Protein AF-S4NR28-F1 (afdb_monomer_lite)

Radius of gyration: 21.09 Å; chains: 1; bounding box: 43×46×59 Å

Secondary structure (DSSP, 8-state):
-HHHHSHHHHIIIIIIIHHHHHHHHHS---HHHIIIIIIIIHHHHHHHHHHHHHHHHHHHS--TT--SS-SSGGGGT-----HHHHHHH-TT-SS---SSSTT-SHHHHHHHHHHHTTSS-S-----HHHHHHHHHHHHHH---HHHHHHHHHTT----TT--

InterPro domains:
  IPR015876 Acyl-CoA desaturase [PTHR11351] (1-134)

Sequence (163 aa):
MFQKRFYWILYGILFILLPINAPLEYWNDSILSAVFVIGFVRYAIVLHASWLLESGMGIWGLKEGEKYPPDTNLVFIFSKTYWPEYHYVYPRDYKSGEYGTYGSGCSTAFIRVFAALGEATNLCTLETKTLQKALAVAAKTKKPVASCIAEAIDGQTLEDDHF

Structure (mmCIF, N/CA/C/O backbone):
data_AF-S4NR28-F1
#
_entry.id   AF-S4NR28-F1
#
loop_
_atom_site.group_PDB
_atom_site.id
_atom_site.type_symbol
_atom_site.label_atom_id
_atom_site.label_alt_id
_atom_site.label_comp_id
_atom_site.label_asym_id
_atom_site.label_entity_id
_atom_site.label_seq_id
_atom_site.pdbx_PDB_ins_code
_atom_site.Cartn_x
_atom_site.Cartn_y
_atom_site.Cartn_z
_atom_site.occupancy
_atom_site.B_iso_or_equiv
_atom_site.auth_seq_id
_atom_site.auth_comp_id
_atom_site.auth_asym_id
_atom_site.auth_atom_id
_atom_site.pdbx_PDB_model_num
ATOM 1 N N . MET A 1 1 ? 10.383 -20.940 2.073 1.00 87.19 1 MET A N 1
ATOM 2 C CA . MET A 1 1 ? 9.606 -20.099 1.130 1.00 87.19 1 MET A CA 1
ATOM 3 C C . MET A 1 1 ? 10.408 -19.870 -0.142 1.00 87.19 1 MET A C 1
ATOM 5 O O . MET A 1 1 ? 11.572 -19.496 -0.042 1.00 87.19 1 MET A O 1
ATOM 9 N N . PHE A 1 2 ? 9.796 -20.098 -1.308 1.00 96.19 2 PHE A N 1
ATOM 10 C CA . PHE A 1 2 ? 10.421 -19.949 -2.631 1.00 96.19 2 PHE A CA 1
ATOM 11 C C . PHE A 1 2 ? 10.971 -18.532 -2.866 1.00 96.19 2 PHE A C 1
ATOM 13 O O . PHE A 1 2 ? 12.160 -18.376 -3.133 1.00 96.19 2 PHE A O 1
ATOM 20 N N . GLN A 1 3 ? 10.140 -17.504 -2.651 1.00 95.44 3 GLN A N 1
ATOM 21 C CA . GLN A 1 3 ? 10.506 -16.097 -2.861 1.00 95.44 3 GLN A CA 1
ATOM 22 C C . GLN A 1 3 ? 11.774 -15.692 -2.090 1.00 95.44 3 GLN A C 1
ATOM 24 O O . GLN A 1 3 ? 12.686 -15.124 -2.681 1.00 95.44 3 GLN A O 1
ATOM 29 N N . LYS A 1 4 ? 11.891 -16.068 -0.807 1.00 95.94 4 LYS A N 1
ATOM 30 C CA . LYS A 1 4 ? 13.065 -15.745 0.022 1.00 95.94 4 LYS A CA 1
ATOM 31 C C . LYS A 1 4 ? 14.352 -16.399 -0.495 1.00 95.94 4 LYS A C 1
ATOM 33 O O . LYS A 1 4 ? 15.415 -15.794 -0.418 1.00 95.94 4 LYS A O 1
ATOM 38 N N . ARG A 1 5 ? 14.269 -17.628 -1.022 1.00 97.31 5 ARG A N 1
ATOM 39 C CA . ARG A 1 5 ? 15.431 -18.374 -1.540 1.00 97.31 5 ARG A CA 1
ATOM 40 C C . ARG A 1 5 ? 15.961 -17.784 -2.847 1.00 97.31 5 ARG A C 1
ATOM 42 O O . ARG A 1 5 ? 17.169 -17.769 -3.051 1.00 97.31 5 ARG A O 1
ATOM 49 N N . PHE A 1 6 ? 15.070 -17.302 -3.710 1.00 96.94 6 PHE A N 1
ATOM 50 C CA . PHE A 1 6 ? 15.409 -16.788 -5.041 1.00 96.94 6 PHE A CA 1
ATOM 51 C C . PHE A 1 6 ? 15.322 -15.261 -5.145 1.00 96.94 6 PHE A C 1
ATOM 53 O O . PHE A 1 6 ? 15.296 -14.729 -6.251 1.00 96.94 6 PHE A O 1
ATOM 60 N N . TYR A 1 7 ? 15.301 -14.555 -4.010 1.00 96.44 7 TYR A N 1
ATOM 61 C CA . TYR A 1 7 ? 15.050 -13.115 -3.942 1.00 96.44 7 TYR A CA 1
ATOM 62 C C . TYR A 1 7 ? 15.914 -12.306 -4.914 1.00 96.44 7 TYR A C 1
ATOM 64 O O . TYR A 1 7 ? 15.374 -11.553 -5.711 1.00 96.44 7 TYR A O 1
ATOM 72 N N . TRP A 1 8 ? 17.236 -12.504 -4.908 1.00 97.00 8 TRP A N 1
ATOM 73 C CA . TRP A 1 8 ? 18.152 -11.742 -5.765 1.00 97.00 8 TRP A CA 1
ATOM 74 C C . TRP A 1 8 ? 17.932 -11.987 -7.259 1.00 97.00 8 TRP A C 1
ATOM 76 O O . TRP A 1 8 ? 18.021 -11.055 -8.055 1.00 97.00 8 TRP A O 1
ATOM 86 N N . ILE A 1 9 ? 17.589 -13.223 -7.632 1.00 96.69 9 ILE A N 1
ATOM 87 C CA . ILE A 1 9 ? 17.286 -13.582 -9.020 1.00 96.69 9 ILE A CA 1
ATOM 88 C C . ILE A 1 9 ? 15.960 -12.940 -9.440 1.00 96.69 9 ILE A C 1
ATOM 90 O O . ILE A 1 9 ? 15.896 -12.262 -10.463 1.00 96.69 9 ILE A O 1
ATOM 94 N N . LEU A 1 10 ? 14.914 -13.094 -8.622 1.00 96.19 10 LEU A N 1
ATOM 95 C CA . LEU A 1 10 ? 13.600 -12.499 -8.874 1.00 96.19 10 LEU A CA 1
ATOM 96 C C . LEU A 1 10 ? 13.665 -10.970 -8.906 1.00 96.19 10 LEU A C 1
ATOM 98 O O . LEU A 1 10 ? 13.013 -10.362 -9.745 1.00 96.19 10 LEU A O 1
ATOM 102 N N . TYR A 1 11 ? 14.470 -10.351 -8.045 1.00 94.19 11 TYR A N 1
ATOM 103 C CA . TYR A 1 11 ? 14.692 -8.909 -8.035 1.00 94.19 11 TYR A CA 1
ATOM 104 C C . TYR A 1 11 ? 15.340 -8.447 -9.346 1.00 94.19 11 TYR A C 1
ATOM 106 O O . TYR A 1 11 ? 14.804 -7.568 -10.014 1.00 94.19 11 TYR A O 1
ATOM 114 N N . GLY A 1 12 ? 16.432 -9.083 -9.782 1.00 93.94 12 GLY A N 1
ATOM 115 C CA . GLY A 1 12 ? 17.066 -8.747 -11.061 1.00 93.94 12 GLY A CA 1
ATOM 116 C C . GLY A 1 12 ? 16.101 -8.860 -12.248 1.00 93.94 12 GLY A C 1
ATOM 117 O O . GLY A 1 12 ? 16.035 -7.959 -13.080 1.00 93.94 12 GLY A O 1
ATOM 118 N N . ILE A 1 13 ? 15.294 -9.921 -12.293 1.00 94.62 13 ILE A N 1
ATOM 119 C CA . ILE A 1 13 ? 14.363 -10.162 -13.402 1.00 94.62 13 ILE A CA 1
ATOM 120 C C . ILE A 1 13 ? 13.148 -9.230 -13.336 1.00 94.62 13 ILE A C 1
ATOM 122 O O . ILE A 1 13 ? 12.891 -8.486 -14.277 1.00 94.62 13 ILE A O 1
ATOM 126 N N . LEU A 1 14 ? 12.391 -9.259 -12.239 1.00 93.31 14 LEU A N 1
ATOM 127 C CA . LEU A 1 14 ? 11.088 -8.594 -12.143 1.00 93.31 14 LEU A CA 1
ATOM 128 C C . LEU A 1 14 ? 11.204 -7.093 -11.880 1.00 93.31 14 LEU A C 1
ATOM 130 O O . LEU A 1 14 ? 10.336 -6.332 -12.302 1.00 93.31 14 LEU A O 1
ATOM 134 N N . PHE A 1 15 ? 12.243 -6.656 -11.166 1.00 91.56 15 PHE A N 1
ATOM 135 C CA . PHE A 1 15 ? 12.376 -5.257 -10.773 1.00 91.56 15 PHE A CA 1
ATOM 136 C C . PHE A 1 15 ? 13.226 -4.435 -11.751 1.00 91.56 15 PHE A C 1
ATOM 138 O O . PHE A 1 15 ? 12.898 -3.266 -11.983 1.00 91.56 15 PHE A O 1
ATOM 145 N N . ILE A 1 16 ? 14.283 -5.033 -12.319 1.00 89.69 16 ILE A N 1
ATOM 146 C CA . ILE A 1 16 ? 15.236 -4.352 -13.211 1.00 89.69 16 ILE A CA 1
ATOM 147 C C . ILE A 1 16 ? 14.955 -4.693 -14.675 1.00 89.69 16 ILE A C 1
ATOM 149 O O . ILE A 1 16 ? 14.601 -3.805 -15.447 1.00 89.69 16 ILE A O 1
ATOM 153 N N . LEU A 1 17 ? 15.098 -5.962 -15.066 1.00 91.94 17 LEU A N 1
ATOM 154 C CA . LEU A 1 17 ? 15.061 -6.350 -16.479 1.00 91.94 17 LEU A CA 1
ATOM 155 C C . LEU A 1 17 ? 13.676 -6.155 -17.099 1.00 91.94 17 LEU A C 1
ATOM 157 O O . LEU A 1 17 ? 13.568 -5.532 -18.149 1.00 91.94 17 LEU A O 1
ATOM 161 N N . LEU A 1 18 ? 12.618 -6.639 -16.443 1.00 92.81 18 LEU A N 1
ATOM 162 C CA . LEU A 1 18 ? 11.259 -6.580 -16.980 1.00 92.81 18 LEU A CA 1
ATOM 163 C C . LEU A 1 18 ? 10.784 -5.130 -17.223 1.00 92.81 18 LEU A C 1
ATOM 165 O O . LEU A 1 18 ? 10.314 -4.856 -18.329 1.00 92.81 18 LEU A O 1
ATOM 169 N N . PRO A 1 19 ? 10.940 -4.176 -16.280 1.00 92.31 19 PRO A N 1
ATOM 170 C CA . PRO A 1 19 ? 10.496 -2.803 -16.507 1.00 92.31 19 PRO A CA 1
ATOM 171 C C . PRO A 1 19 ? 11.368 -2.038 -17.506 1.00 92.31 19 PRO A C 1
ATOM 173 O O . PRO A 1 19 ? 10.831 -1.213 -18.234 1.00 92.31 19 PRO A O 1
ATOM 176 N N . ILE A 1 20 ? 12.681 -2.302 -17.568 1.00 93.31 20 ILE A N 1
ATOM 177 C CA . ILE A 1 20 ? 13.592 -1.647 -18.527 1.00 93.31 20 ILE A CA 1
ATOM 178 C C . ILE A 1 20 ? 13.408 -2.201 -19.944 1.00 93.31 20 ILE A C 1
ATOM 180 O O . ILE A 1 20 ? 13.570 -1.463 -20.908 1.00 93.31 20 ILE A O 1
ATOM 184 N N . ASN A 1 21 ? 13.039 -3.473 -20.103 1.00 93.94 21 ASN A N 1
ATOM 185 C CA . ASN A 1 21 ? 12.864 -4.064 -21.429 1.00 93.94 2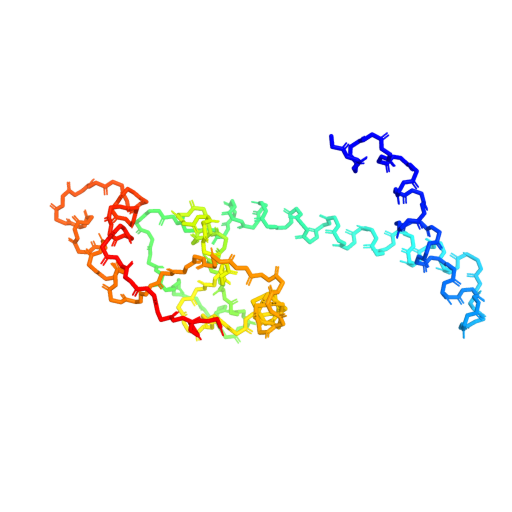1 ASN A CA 1
ATOM 186 C C . ASN A 1 21 ? 11.729 -3.398 -22.220 1.00 93.94 21 ASN A C 1
ATOM 188 O O . ASN A 1 21 ? 11.847 -3.198 -23.422 1.00 93.94 21 ASN A O 1
ATOM 192 N N . ALA A 1 22 ? 10.638 -3.026 -21.547 1.00 91.44 22 ALA A N 1
ATOM 193 C CA . ALA A 1 22 ? 9.481 -2.436 -22.206 1.00 91.44 22 ALA A CA 1
ATOM 194 C C . ALA A 1 22 ? 9.778 -1.110 -22.965 1.00 91.44 22 ALA A C 1
ATOM 196 O O . ALA A 1 22 ? 9.462 -1.063 -24.154 1.00 91.44 22 ALA A O 1
ATOM 197 N N . PRO A 1 23 ? 10.396 -0.059 -22.367 1.00 93.25 23 PRO A N 1
ATOM 198 C CA . PRO A 1 23 ? 10.816 1.180 -23.062 1.00 93.25 23 PRO A CA 1
ATOM 199 C C . PRO A 1 23 ? 11.763 0.942 -24.233 1.00 93.25 23 PRO A C 1
ATOM 201 O O . PRO A 1 23 ? 11.617 1.599 -25.263 1.00 93.25 23 PRO A O 1
ATOM 204 N N . LEU A 1 24 ? 12.680 -0.016 -24.110 1.00 94.38 24 LEU A N 1
ATOM 205 C CA . LEU A 1 24 ? 13.650 -0.301 -25.165 1.00 94.38 24 LEU A CA 1
ATOM 206 C C . LEU A 1 24 ? 13.013 -1.018 -26.357 1.00 94.38 24 LEU A C 1
ATOM 208 O O . LEU A 1 24 ? 13.250 -0.625 -27.493 1.00 94.38 24 LEU A O 1
ATOM 212 N N . GLU A 1 25 ? 12.184 -2.029 -26.097 1.00 94.00 25 GLU A N 1
ATOM 213 C CA . GLU A 1 25 ? 11.610 -2.869 -27.150 1.00 94.00 25 GLU A CA 1
ATOM 214 C C . GLU A 1 25 ? 10.402 -2.213 -27.832 1.00 94.00 25 GLU A C 1
ATOM 216 O O . GLU A 1 25 ? 10.294 -2.216 -29.055 1.00 94.00 25 GLU A O 1
ATOM 221 N N . TYR A 1 26 ? 9.477 -1.638 -27.055 1.00 93.44 26 TYR A N 1
ATOM 222 C CA . TYR A 1 26 ? 8.170 -1.218 -27.579 1.00 93.44 26 TYR A CA 1
ATOM 223 C C . TYR A 1 26 ? 8.061 0.279 -27.862 1.00 93.44 26 TYR A C 1
ATOM 225 O O . TYR A 1 26 ? 7.227 0.686 -28.669 1.00 93.44 26 TYR A O 1
ATOM 233 N N . TRP A 1 27 ? 8.876 1.106 -27.203 1.00 92.31 27 TRP A N 1
ATOM 234 C CA . TRP A 1 27 ? 8.794 2.567 -27.309 1.00 92.31 27 TRP A CA 1
ATOM 235 C C . TRP A 1 27 ? 10.024 3.205 -27.963 1.00 92.31 27 TRP A C 1
ATOM 237 O O . TRP A 1 27 ? 10.067 4.427 -28.094 1.00 92.31 27 TRP A O 1
ATOM 247 N N . ASN A 1 28 ? 10.979 2.386 -28.424 1.00 92.81 28 ASN A N 1
ATOM 248 C CA . ASN A 1 28 ? 12.216 2.817 -29.080 1.00 92.81 28 ASN A CA 1
ATOM 249 C C . ASN A 1 28 ? 12.966 3.897 -28.273 1.00 92.81 28 ASN A C 1
ATOM 251 O O . ASN A 1 28 ? 13.533 4.838 -28.835 1.00 92.81 28 ASN A O 1
ATOM 255 N N . ASP A 1 29 ? 12.904 3.792 -26.943 1.00 93.75 29 ASP A N 1
ATOM 256 C CA . ASP A 1 29 ? 13.543 4.738 -26.038 1.00 93.75 29 ASP A CA 1
ATOM 257 C C . ASP A 1 29 ? 15.045 4.434 -25.911 1.00 93.75 29 ASP A C 1
ATOM 259 O O . ASP A 1 29 ? 15.520 3.323 -26.161 1.00 93.75 29 ASP A O 1
ATOM 263 N N . SER A 1 30 ? 15.826 5.429 -25.503 1.00 94.62 30 SER A N 1
ATOM 264 C CA . SER A 1 30 ? 17.258 5.245 -25.274 1.00 94.62 30 SER A CA 1
ATOM 265 C C . SER A 1 30 ? 17.523 4.432 -24.002 1.00 94.62 30 SER A C 1
ATOM 267 O O . SER A 1 30 ? 16.832 4.576 -22.992 1.00 94.62 30 SER A O 1
ATOM 269 N N . ILE A 1 31 ? 18.607 3.646 -24.007 1.00 93.06 31 ILE A N 1
ATOM 270 C CA . ILE A 1 31 ? 19.072 2.890 -22.827 1.00 93.06 31 ILE A CA 1
ATOM 271 C C . ILE A 1 31 ? 19.241 3.809 -21.614 1.00 93.06 31 ILE A C 1
ATOM 273 O O . ILE A 1 31 ? 18.850 3.457 -20.503 1.00 93.06 31 ILE A O 1
ATOM 277 N N . LEU A 1 32 ? 19.785 5.008 -21.833 1.00 94.38 32 LEU A N 1
ATOM 278 C CA . LEU A 1 32 ? 20.000 5.980 -20.770 1.00 94.38 32 LEU A CA 1
ATOM 279 C C . LEU A 1 32 ? 18.670 6.446 -20.157 1.00 94.38 32 LEU A C 1
ATOM 281 O O . LEU A 1 32 ? 18.530 6.413 -18.937 1.00 94.38 32 LEU A O 1
ATOM 285 N N . SER A 1 33 ? 17.690 6.821 -20.986 1.00 94.25 33 SER A N 1
ATOM 286 C CA . SER A 1 33 ? 16.353 7.229 -20.529 1.00 94.25 33 SER A CA 1
ATOM 287 C C . SER A 1 33 ? 15.664 6.111 -19.747 1.00 94.25 33 SER A C 1
ATOM 289 O O . SER A 1 33 ? 15.245 6.322 -18.607 1.00 94.25 33 SER A O 1
ATOM 291 N N . ALA A 1 34 ? 15.643 4.892 -20.296 1.00 93.88 34 ALA A N 1
ATOM 292 C CA . ALA A 1 34 ? 15.013 3.742 -19.656 1.00 93.88 34 ALA A CA 1
ATOM 293 C C . ALA A 1 34 ? 15.614 3.448 -18.270 1.00 93.88 34 ALA A C 1
ATOM 295 O O . ALA A 1 34 ? 14.884 3.250 -17.297 1.00 93.88 34 ALA A O 1
ATOM 296 N N . VAL A 1 35 ? 16.944 3.474 -18.147 1.00 92.56 35 VAL A N 1
ATOM 297 C CA . VAL A 1 35 ? 17.629 3.239 -16.868 1.00 92.56 35 VAL A CA 1
ATOM 298 C C . VAL A 1 35 ? 17.374 4.378 -15.876 1.00 92.56 35 VAL A C 1
ATOM 300 O O . VAL A 1 35 ? 17.078 4.116 -14.709 1.00 92.56 35 VAL A O 1
ATOM 303 N N . PHE A 1 36 ? 17.450 5.639 -16.307 1.00 94.12 36 PHE A N 1
ATOM 304 C CA . PHE A 1 36 ? 17.233 6.777 -15.409 1.00 94.12 36 PHE A CA 1
ATOM 305 C C . PHE A 1 36 ? 15.783 6.892 -14.942 1.00 94.12 36 PHE A C 1
ATOM 307 O O . PHE A 1 36 ? 15.536 7.013 -13.742 1.00 94.12 36 PHE A O 1
ATOM 314 N N . VAL A 1 37 ? 14.817 6.814 -15.853 1.00 93.38 37 VAL A N 1
ATOM 315 C CA . VAL A 1 37 ? 13.403 7.024 -15.527 1.00 93.38 37 VAL A CA 1
ATOM 316 C C . VAL A 1 37 ? 12.793 5.770 -14.896 1.00 93.38 37 VAL A C 1
ATOM 318 O O . VAL A 1 37 ? 12.295 5.816 -13.769 1.00 93.38 37 VAL A O 1
ATOM 321 N N . ILE A 1 38 ? 12.855 4.624 -15.578 1.00 92.81 38 ILE A N 1
ATOM 322 C CA . ILE A 1 38 ? 12.195 3.390 -15.118 1.00 92.81 38 ILE A CA 1
ATOM 323 C C . ILE A 1 38 ? 13.021 2.641 -14.064 1.00 92.81 38 ILE A C 1
ATOM 325 O O . ILE A 1 38 ? 12.453 1.945 -13.214 1.00 92.81 38 ILE A O 1
ATOM 329 N N . GLY A 1 39 ? 14.345 2.789 -14.084 1.00 89.88 39 GLY A N 1
ATOM 330 C CA . GLY A 1 39 ? 15.217 2.283 -13.027 1.00 89.88 39 GLY A CA 1
ATOM 331 C C . GLY A 1 39 ? 15.185 3.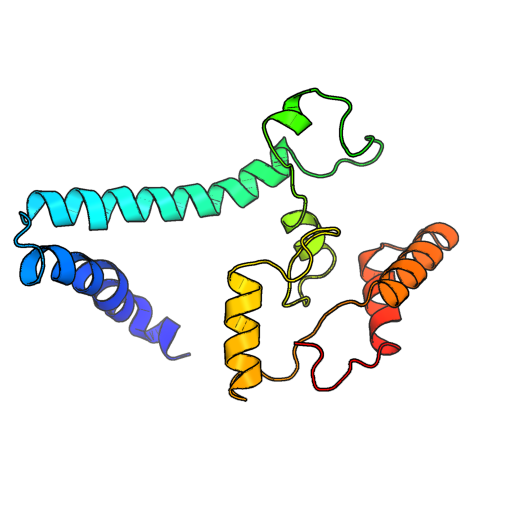188 -11.798 1.00 89.88 39 GLY A C 1
ATOM 332 O O . GLY A 1 39 ? 14.582 2.836 -10.786 1.00 89.88 39 GLY A O 1
ATOM 333 N N . PHE A 1 40 ? 15.821 4.359 -11.876 1.00 93.00 40 PHE A N 1
ATOM 334 C CA . PHE A 1 40 ? 16.055 5.203 -10.699 1.00 93.00 40 PHE A CA 1
ATOM 335 C C . PHE A 1 40 ? 14.835 6.010 -10.251 1.00 93.00 40 PHE A C 1
ATOM 337 O O . PHE A 1 40 ? 14.468 5.930 -9.080 1.00 93.00 40 PHE A O 1
ATOM 344 N N . VAL A 1 41 ? 14.193 6.776 -11.140 1.00 95.12 41 VAL A N 1
ATOM 345 C CA . VAL A 1 41 ? 13.084 7.666 -10.744 1.00 95.12 41 VAL A CA 1
ATOM 346 C C . VAL A 1 41 ? 11.890 6.860 -10.241 1.00 95.12 41 VAL A C 1
ATOM 348 O O . VAL A 1 41 ? 11.383 7.138 -9.155 1.00 95.12 41 VAL A O 1
ATOM 351 N N . ARG A 1 42 ? 11.479 5.809 -10.962 1.00 94.38 42 ARG A N 1
ATOM 352 C CA . ARG A 1 42 ? 10.429 4.885 -10.500 1.00 94.38 42 ARG A CA 1
ATOM 353 C C . ARG A 1 42 ? 10.764 4.297 -9.130 1.00 94.38 42 ARG A C 1
ATOM 355 O O . ARG A 1 42 ? 9.897 4.276 -8.258 1.00 94.38 42 ARG A O 1
ATOM 362 N N . TYR A 1 43 ? 11.995 3.818 -8.934 1.00 93.50 43 TYR A N 1
ATOM 363 C CA . TYR A 1 43 ? 12.406 3.248 -7.651 1.00 93.50 43 TYR A CA 1
ATOM 364 C C . TYR A 1 43 ? 12.336 4.279 -6.524 1.00 93.50 43 TYR A C 1
ATOM 366 O O . TYR A 1 43 ? 11.762 3.994 -5.474 1.00 93.50 43 TYR A O 1
ATOM 374 N N . ALA A 1 44 ? 12.849 5.487 -6.764 1.00 96.31 44 ALA A N 1
ATOM 375 C CA . ALA A 1 44 ? 12.809 6.580 -5.804 1.00 96.31 44 ALA A CA 1
ATOM 376 C C . ALA A 1 44 ? 11.366 6.944 -5.430 1.00 96.31 44 ALA A C 1
ATOM 378 O O . ALA A 1 44 ? 11.059 7.034 -4.246 1.00 96.31 44 ALA A O 1
ATOM 379 N N . ILE A 1 45 ? 10.462 7.080 -6.408 1.00 95.75 45 ILE A N 1
ATOM 380 C CA . ILE A 1 45 ? 9.047 7.391 -6.151 1.00 95.75 45 ILE A CA 1
ATOM 381 C C . ILE A 1 45 ? 8.405 6.318 -5.268 1.00 95.75 45 ILE A C 1
ATOM 383 O O . ILE A 1 45 ? 7.787 6.658 -4.264 1.00 95.75 45 ILE A O 1
ATOM 387 N N . VAL A 1 46 ? 8.566 5.033 -5.600 1.00 93.94 46 VAL A N 1
ATOM 388 C CA . VAL A 1 46 ? 7.969 3.933 -4.818 1.00 93.94 46 VAL A CA 1
ATOM 389 C C . VAL A 1 46 ? 8.533 3.894 -3.397 1.00 93.94 46 VAL A C 1
ATOM 391 O O . VAL A 1 46 ? 7.781 3.731 -2.433 1.00 93.94 46 VAL A O 1
ATOM 394 N N . LEU A 1 47 ? 9.847 4.075 -3.255 1.00 95.06 47 LEU A N 1
ATOM 395 C CA . LEU A 1 47 ? 10.520 4.060 -1.961 1.00 95.06 47 LEU A CA 1
ATOM 396 C C . LEU A 1 47 ? 10.069 5.232 -1.082 1.00 95.06 47 LEU A C 1
ATOM 398 O O . LEU A 1 47 ? 9.648 5.025 0.055 1.00 95.06 47 LEU A O 1
ATOM 402 N N . HIS A 1 48 ? 10.086 6.450 -1.626 1.00 95.44 48 HIS A N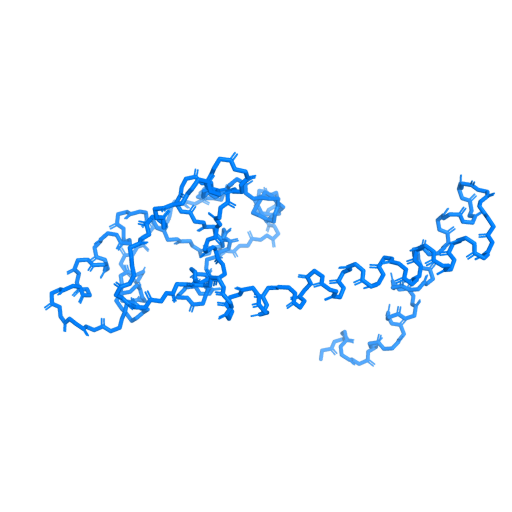 1
ATOM 403 C CA . HIS A 1 48 ? 9.658 7.646 -0.905 1.00 95.44 48 HIS A CA 1
ATOM 404 C C . HIS A 1 48 ? 8.161 7.636 -0.599 1.00 95.44 48 HIS A C 1
ATOM 406 O O . HIS A 1 48 ? 7.786 8.038 0.497 1.00 95.44 48 HIS A O 1
ATOM 412 N N . ALA A 1 49 ? 7.310 7.130 -1.496 1.00 91.81 49 ALA A N 1
ATOM 413 C CA . ALA A 1 49 ? 5.886 6.955 -1.213 1.00 91.81 49 ALA A CA 1
ATOM 414 C C . ALA A 1 49 ? 5.652 5.968 -0.057 1.00 91.81 49 ALA A C 1
ATOM 416 O O . ALA A 1 49 ? 4.803 6.213 0.795 1.00 91.81 49 ALA A O 1
ATOM 417 N N . SER A 1 50 ? 6.442 4.891 0.018 1.00 91.25 50 SER A N 1
ATOM 418 C CA . SER A 1 50 ? 6.353 3.916 1.114 1.00 91.25 50 SER A CA 1
ATOM 419 C C . SER A 1 50 ? 6.809 4.517 2.449 1.00 91.25 50 SER A C 1
ATOM 421 O O . SER A 1 50 ? 6.141 4.350 3.465 1.00 91.25 50 SER A O 1
ATOM 423 N N . TRP A 1 51 ? 7.918 5.262 2.461 1.00 93.38 51 TRP A N 1
ATOM 424 C CA . TRP A 1 51 ? 8.418 5.942 3.666 1.00 93.38 51 TRP A CA 1
ATOM 425 C C . TRP A 1 51 ? 7.566 7.141 4.095 1.00 93.38 51 TRP A C 1
ATOM 427 O O . TRP A 1 51 ? 7.565 7.520 5.271 1.00 93.38 51 TRP A O 1
ATOM 437 N N . LEU A 1 52 ? 6.823 7.735 3.161 1.00 90.31 52 LEU A N 1
ATOM 438 C CA . LEU A 1 52 ? 5.882 8.807 3.461 1.00 90.31 52 LEU A CA 1
ATOM 439 C C . LEU A 1 52 ? 4.765 8.330 4.394 1.00 90.31 52 LEU A C 1
ATOM 441 O O . LEU A 1 52 ? 4.286 9.129 5.186 1.00 90.31 52 LEU A O 1
ATOM 445 N N . LEU A 1 53 ? 4.385 7.048 4.358 1.00 88.19 53 LEU A N 1
ATOM 446 C CA . LEU A 1 53 ? 3.390 6.507 5.289 1.00 88.19 53 LEU A CA 1
ATOM 447 C C . LEU A 1 53 ? 3.876 6.609 6.740 1.00 88.19 53 LEU A C 1
ATOM 449 O O . LEU A 1 53 ? 3.180 7.168 7.582 1.00 88.19 53 LEU A O 1
ATOM 453 N N . GLU A 1 54 ? 5.099 6.150 7.011 1.00 87.81 54 GLU A N 1
ATOM 454 C CA . GLU A 1 54 ? 5.683 6.167 8.358 1.00 87.81 54 GLU A CA 1
ATOM 455 C C . GLU A 1 54 ? 5.897 7.598 8.870 1.00 87.81 54 GLU A C 1
ATOM 457 O O . GLU A 1 54 ? 5.429 7.977 9.945 1.00 87.81 54 GLU A O 1
ATOM 462 N N . SER A 1 55 ? 6.563 8.431 8.067 1.00 89.38 55 SER A N 1
ATOM 463 C CA . SER A 1 55 ? 6.799 9.835 8.434 1.00 89.38 55 SER A CA 1
ATOM 464 C C . SER A 1 55 ? 5.496 10.637 8.525 1.00 89.38 55 SER A C 1
ATOM 466 O O . SER A 1 55 ? 5.361 11.509 9.386 1.00 89.38 55 SER A O 1
ATOM 468 N N . GLY A 1 56 ? 4.519 10.313 7.680 1.00 86.75 56 GLY A N 1
ATOM 469 C CA . GLY A 1 56 ? 3.212 10.947 7.643 1.00 86.75 56 GLY A CA 1
ATOM 470 C C . GLY A 1 56 ? 2.388 10.679 8.897 1.00 86.75 56 GLY A C 1
ATOM 471 O O . GLY A 1 56 ? 1.878 11.636 9.477 1.00 86.75 56 GLY A O 1
ATOM 472 N N . MET A 1 57 ? 2.319 9.430 9.367 1.00 85.38 57 MET A N 1
ATOM 473 C CA . MET A 1 57 ? 1.649 9.100 10.634 1.00 85.38 57 MET A CA 1
ATOM 474 C C . MET A 1 57 ? 2.299 9.808 11.825 1.00 85.38 57 MET A C 1
ATOM 476 O O . MET A 1 57 ? 1.605 10.341 12.687 1.00 85.38 57 MET A O 1
ATOM 480 N N . GLY A 1 58 ? 3.633 9.885 11.858 1.00 84.81 58 GLY A N 1
ATOM 481 C CA . GLY A 1 58 ? 4.342 10.569 12.943 1.00 84.81 58 GLY A CA 1
ATOM 482 C C . GLY A 1 58 ? 4.038 12.072 13.028 1.00 84.81 58 GLY A C 1
ATOM 483 O O . GLY A 1 58 ? 3.936 12.626 14.124 1.00 84.81 58 GLY A O 1
ATOM 484 N N . ILE A 1 59 ? 3.879 12.746 11.884 1.00 84.25 59 ILE A N 1
ATOM 485 C CA . ILE A 1 59 ? 3.670 14.203 11.826 1.00 84.25 59 ILE A CA 1
ATOM 486 C C . ILE A 1 59 ? 2.180 14.568 11.871 1.00 84.25 59 ILE A C 1
ATOM 488 O O . ILE A 1 59 ? 1.787 15.478 12.610 1.00 84.25 59 ILE A O 1
ATOM 492 N N . TRP A 1 60 ? 1.357 13.885 11.073 1.00 80.94 60 TRP A N 1
ATOM 493 C CA . TRP A 1 60 ? -0.046 14.231 10.816 1.00 80.94 60 TRP A CA 1
ATOM 494 C C . TRP A 1 60 ? -1.062 13.241 11.381 1.00 80.94 60 TRP A C 1
ATOM 496 O O . TRP A 1 60 ? -2.260 13.469 11.191 1.00 80.94 60 TRP A O 1
ATOM 506 N N . GLY A 1 61 ? -0.614 12.187 12.060 1.00 82.19 61 GLY A N 1
ATOM 507 C CA . GLY A 1 61 ? -1.505 11.165 12.582 1.00 82.19 61 GLY A CA 1
ATOM 508 C C . GLY A 1 61 ? -2.396 11.621 13.733 1.00 82.19 61 GLY A C 1
ATOM 509 O O . GLY A 1 61 ? -2.350 12.768 14.200 1.00 82.19 61 GLY A O 1
ATOM 510 N N . LEU A 1 62 ? -3.248 10.697 14.173 1.00 84.00 62 LEU A N 1
ATOM 511 C CA . LEU A 1 62 ? -4.187 10.922 15.269 1.00 84.00 62 LEU A CA 1
ATOM 512 C C . LEU A 1 62 ? -3.443 11.060 16.606 1.00 84.00 62 LEU A C 1
ATOM 514 O O . LEU A 1 62 ? -2.639 10.210 16.983 1.00 84.00 62 LEU A O 1
ATOM 518 N N . LYS A 1 63 ? -3.742 12.134 17.336 1.00 82.88 63 LYS A N 1
ATOM 519 C CA . LYS A 1 63 ? -3.205 12.461 18.657 1.00 82.88 63 LYS A CA 1
ATOM 520 C C . LYS A 1 63 ? -4.345 12.511 19.661 1.00 82.88 63 LYS A C 1
ATOM 522 O O . LYS A 1 63 ? -5.415 13.057 19.390 1.00 82.88 63 LYS A O 1
ATOM 527 N N . GLU A 1 64 ? -4.116 11.934 20.832 1.00 80.19 64 GLU A N 1
ATOM 528 C CA . GLU A 1 64 ? -5.107 11.932 21.903 1.00 80.19 64 GLU A CA 1
ATOM 529 C C . GLU A 1 64 ? -5.419 13.363 22.366 1.00 80.19 64 GLU A C 1
ATOM 531 O O . GLU A 1 64 ? -4.521 14.179 22.558 1.00 80.19 64 GLU A O 1
ATOM 536 N N . GLY A 1 65 ? -6.706 13.666 22.555 1.00 78.19 65 GLY A N 1
ATOM 537 C CA . GLY A 1 65 ? -7.167 14.976 23.025 1.00 78.19 65 GLY A CA 1
ATOM 538 C C . GLY A 1 65 ? -7.305 16.049 21.941 1.00 78.19 65 GLY A C 1
ATOM 539 O O . GLY A 1 65 ? -7.800 17.134 22.241 1.00 78.19 65 GLY A O 1
ATOM 540 N N . GLU A 1 66 ? -6.938 15.756 20.693 1.00 82.69 66 GLU A N 1
ATOM 541 C CA . GLU A 1 66 ? -7.158 16.671 19.572 1.00 82.69 66 GLU A CA 1
ATOM 542 C C . GLU A 1 66 ? -8.518 16.451 18.899 1.00 82.69 66 GLU A C 1
ATOM 544 O O . GLU A 1 66 ? -9.076 15.351 18.870 1.00 82.69 66 GLU A O 1
ATOM 549 N N . LYS A 1 67 ? -9.075 17.539 18.361 1.00 77.31 67 LYS A N 1
ATOM 550 C CA . LYS A 1 67 ? -10.337 17.521 17.622 1.00 77.31 67 LYS A CA 1
ATOM 551 C C . LYS A 1 67 ? -10.063 17.181 16.159 1.00 77.31 67 LYS A C 1
ATOM 553 O O . LYS A 1 67 ? -9.259 17.844 15.506 1.00 77.31 67 LYS A O 1
ATOM 558 N N . TYR A 1 68 ? -10.804 16.206 15.638 1.00 76.56 68 TYR A N 1
ATOM 559 C CA . TYR A 1 68 ? -10.745 15.793 14.239 1.00 76.56 68 TYR A CA 1
ATOM 560 C C . TYR A 1 68 ? -12.123 15.926 13.568 1.00 76.56 68 TYR A C 1
ATOM 562 O O . TYR A 1 68 ? -13.125 15.548 14.181 1.00 76.56 68 TYR A O 1
ATOM 570 N N . PRO A 1 69 ? -12.200 16.442 12.326 1.00 73.00 69 PRO A N 1
ATOM 571 C CA . PRO A 1 69 ? -11.100 17.034 11.560 1.00 73.00 69 PRO A CA 1
ATOM 572 C C . PRO A 1 69 ? -10.583 18.330 12.220 1.00 73.00 69 PRO A C 1
ATOM 574 O O . PRO A 1 69 ? -11.347 19.011 12.906 1.00 73.00 69 PRO A O 1
ATOM 577 N N . PRO A 1 70 ? -9.291 18.667 12.050 1.00 70.81 70 PRO A N 1
ATOM 578 C CA . PRO A 1 70 ? -8.730 19.886 12.620 1.00 70.81 70 PRO A CA 1
ATOM 579 C C . PRO A 1 70 ? -9.400 21.119 11.998 1.00 70.81 70 PRO A C 1
ATOM 581 O O . PRO A 1 70 ? -9.670 21.136 10.795 1.00 70.81 70 PRO A O 1
ATOM 584 N N . ASP A 1 71 ? -9.631 22.160 12.803 1.00 74.38 71 ASP A N 1
ATOM 585 C CA . ASP A 1 71 ? -10.244 23.423 12.365 1.00 74.38 71 ASP A CA 1
ATOM 586 C C . ASP A 1 71 ? -9.239 24.227 11.506 1.00 74.38 71 ASP A C 1
ATOM 588 O O . ASP A 1 71 ? -8.613 25.189 11.950 1.00 74.38 71 ASP A O 1
ATOM 592 N N . THR A 1 72 ? -9.020 23.787 10.265 1.00 78.56 72 THR A N 1
ATOM 593 C CA . THR A 1 72 ? -8.090 24.395 9.306 1.00 78.56 72 THR A CA 1
ATOM 594 C C . THR A 1 72 ? -8.675 24.416 7.899 1.00 78.56 72 THR A C 1
ATOM 596 O O . THR A 1 72 ? -9.253 23.439 7.424 1.00 78.56 72 THR A O 1
ATOM 599 N N . ASN A 1 73 ? -8.436 25.514 7.178 1.00 78.19 73 ASN A N 1
ATOM 600 C CA . ASN A 1 73 ? -8.824 25.657 5.772 1.00 78.19 73 ASN A CA 1
ATOM 601 C C . ASN A 1 73 ? -8.090 24.675 4.837 1.00 78.19 73 ASN A C 1
ATOM 603 O O . ASN A 1 73 ? -8.458 24.554 3.671 1.00 78.19 73 ASN A O 1
ATOM 607 N N . LEU A 1 74 ? -7.082 23.942 5.330 1.00 73.44 74 LEU A N 1
ATOM 608 C CA . LEU A 1 74 ? -6.412 22.883 4.570 1.00 73.44 74 LEU A CA 1
ATOM 609 C C . LEU A 1 74 ? -7.369 21.771 4.128 1.00 73.44 74 LEU A C 1
ATOM 611 O O . LEU A 1 74 ? -7.075 21.113 3.136 1.00 73.44 74 LEU A O 1
ATOM 615 N N . VAL A 1 75 ? -8.512 21.599 4.800 1.00 69.81 75 VAL A N 1
ATOM 616 C CA . VAL A 1 75 ? -9.555 20.630 4.418 1.00 69.81 75 VAL A CA 1
ATOM 617 C C . VAL A 1 75 ? -10.085 20.879 2.995 1.00 69.81 75 VAL A C 1
ATOM 619 O O . VAL A 1 75 ? -10.499 19.937 2.328 1.00 69.81 75 VAL A O 1
ATOM 622 N N . PHE A 1 76 ? -10.024 22.119 2.491 1.00 68.94 76 PHE A N 1
ATOM 623 C CA . PHE A 1 76 ? -10.443 22.447 1.120 1.00 68.94 76 PHE A CA 1
ATOM 624 C C . PHE A 1 76 ? -9.400 22.098 0.049 1.00 68.94 76 PHE A C 1
ATOM 626 O O . PHE A 1 76 ? -9.740 22.035 -1.129 1.00 68.94 76 PHE A O 1
ATOM 633 N N . ILE A 1 77 ? -8.138 21.895 0.441 1.00 67.06 77 ILE A N 1
ATOM 634 C CA . ILE A 1 77 ? -7.021 21.616 -0.478 1.00 67.06 77 ILE A CA 1
ATOM 635 C C . ILE A 1 77 ? -6.625 20.139 -0.407 1.00 67.06 77 ILE A C 1
ATOM 637 O O . ILE A 1 77 ? -6.328 19.523 -1.428 1.00 67.06 77 ILE A O 1
ATOM 641 N N . PHE A 1 78 ? -6.647 19.559 0.792 1.00 66.81 78 PHE A N 1
ATOM 642 C CA . PHE A 1 78 ? -6.277 18.176 1.043 1.00 66.81 78 PHE A CA 1
ATOM 643 C C . PHE A 1 78 ? -7.392 17.453 1.791 1.00 66.81 78 PHE A C 1
ATOM 645 O O . PHE A 1 78 ? -7.770 17.836 2.899 1.00 66.81 78 PHE A O 1
ATOM 652 N N . SER A 1 79 ? -7.853 16.341 1.219 1.00 66.94 79 SER A N 1
ATOM 653 C CA . SER A 1 79 ? -8.604 15.345 1.975 1.00 66.94 79 SER A CA 1
ATOM 654 C C . SER A 1 79 ? -7.607 14.569 2.836 1.00 66.94 79 SER A C 1
ATOM 656 O O . SER A 1 79 ? -6.816 13.776 2.325 1.00 66.94 79 SER A O 1
ATOM 658 N N . LYS A 1 80 ? -7.577 14.864 4.139 1.00 71.44 80 LYS A N 1
ATOM 659 C CA . LYS A 1 80 ? -6.815 14.057 5.096 1.00 71.44 80 LYS A CA 1
ATOM 660 C C . LYS A 1 80 ? -7.536 12.733 5.300 1.00 71.44 80 LYS A C 1
ATOM 662 O O . LYS A 1 80 ? -8.740 12.730 5.531 1.00 71.44 80 LYS A O 1
ATOM 667 N N . THR A 1 81 ? -6.782 11.644 5.235 1.00 74.88 81 THR A N 1
ATOM 668 C CA . THR A 1 81 ? -7.264 10.298 5.533 1.00 74.88 81 THR A CA 1
ATOM 669 C C . THR A 1 81 ? -6.406 9.685 6.630 1.00 74.88 81 THR A C 1
ATOM 671 O O . THR A 1 81 ? -5.189 9.867 6.636 1.00 74.88 81 THR A O 1
ATOM 674 N N . TYR A 1 82 ? -7.060 8.967 7.534 1.00 82.19 82 TYR A N 1
ATOM 675 C CA . TYR A 1 82 ? -6.477 8.283 8.687 1.00 82.19 82 TYR A CA 1
ATOM 676 C C . TYR A 1 82 ? -6.576 6.758 8.539 1.00 82.19 82 TYR A C 1
ATOM 678 O O . TYR A 1 82 ? -6.675 6.005 9.513 1.00 82.19 82 TYR A O 1
ATOM 686 N N . TRP A 1 83 ? -6.603 6.278 7.290 1.00 82.38 83 TRP A N 1
ATOM 687 C CA . TRP A 1 83 ? -6.620 4.847 7.001 1.00 82.38 83 TRP A CA 1
ATOM 688 C C . TRP A 1 83 ? -5.397 4.094 7.560 1.00 82.38 83 TRP A C 1
ATOM 690 O O . TRP A 1 83 ? -5.598 2.951 7.978 1.00 82.38 83 TRP A O 1
ATOM 700 N N . PRO A 1 84 ? -4.166 4.661 7.631 1.00 86.38 84 PRO A N 1
ATOM 701 C CA . PRO A 1 84 ? -3.043 3.954 8.241 1.00 86.38 84 PRO A CA 1
ATOM 702 C C . PRO A 1 84 ? -3.297 3.689 9.727 1.00 86.38 84 PRO A C 1
ATOM 704 O O . PRO A 1 84 ? -3.128 2.565 10.192 1.00 86.38 84 PRO A O 1
ATOM 707 N N . GLU A 1 85 ? -3.794 4.678 10.470 1.00 86.31 85 GLU A N 1
ATOM 708 C CA . GLU A 1 85 ? -4.140 4.536 11.885 1.00 86.31 85 GLU A CA 1
ATOM 709 C C . GLU A 1 85 ? -5.251 3.504 12.086 1.00 86.31 85 GLU A C 1
ATOM 711 O O . GLU A 1 85 ? -5.152 2.654 12.972 1.00 86.31 85 GLU A O 1
ATOM 716 N N . TYR A 1 86 ? -6.278 3.521 11.230 1.00 86.25 86 TYR A N 1
ATOM 717 C CA . TYR A 1 86 ? -7.301 2.477 11.219 1.00 86.25 86 TYR A CA 1
ATOM 718 C C . TYR A 1 86 ? -6.694 1.085 10.985 1.00 86.25 86 TYR A C 1
ATOM 720 O O . TYR A 1 86 ? -7.013 0.148 11.720 1.00 86.25 86 TYR A O 1
ATOM 728 N N . HIS A 1 87 ? -5.784 0.951 10.016 1.00 88.38 87 HIS A N 1
ATOM 729 C CA . HIS A 1 87 ? -5.103 -0.307 9.715 1.00 88.38 87 HIS A CA 1
ATOM 730 C C . HIS A 1 87 ? -4.320 -0.834 10.928 1.00 88.38 87 HIS A C 1
ATOM 732 O O . HIS A 1 87 ? -4.368 -2.028 11.212 1.00 88.38 87 HIS A O 1
ATOM 738 N N . TYR A 1 88 ? -3.667 0.030 11.708 1.00 87.88 88 TYR A N 1
ATOM 739 C CA . TYR A 1 88 ? -2.987 -0.403 12.937 1.00 87.88 88 TYR A CA 1
ATOM 740 C C . TYR A 1 88 ? -3.947 -0.771 14.076 1.00 87.88 88 TYR A C 1
ATOM 742 O O . TYR A 1 88 ? -3.614 -1.632 14.893 1.00 87.88 88 TYR A O 1
ATOM 750 N N . VAL A 1 89 ? -5.142 -0.174 14.133 1.00 87.19 89 VAL A N 1
ATOM 751 C CA . VAL A 1 89 ? -6.189 -0.570 15.092 1.00 87.19 89 VAL A CA 1
ATOM 752 C C . VAL A 1 89 ? -6.799 -1.925 14.719 1.00 87.19 89 VAL A C 1
ATOM 754 O O . VAL A 1 89 ? -7.053 -2.743 15.607 1.00 87.19 89 VAL A O 1
ATOM 757 N N . TYR A 1 90 ? -7.022 -2.183 13.427 1.00 88.56 90 TYR A N 1
ATOM 758 C CA . TYR A 1 90 ? -7.575 -3.443 12.932 1.00 88.56 90 TYR A CA 1
ATOM 759 C C . TYR A 1 90 ? -6.876 -3.929 11.642 1.00 88.56 90 TYR A C 1
ATOM 761 O O . TYR A 1 90 ? -7.389 -3.754 10.536 1.00 88.56 90 TYR A O 1
ATOM 769 N N . PRO A 1 91 ? -5.735 -4.634 11.767 1.00 89.12 91 PRO A N 1
ATOM 770 C CA . PRO A 1 91 ? -4.888 -4.995 10.622 1.00 89.12 91 PRO A CA 1
ATOM 771 C C . PRO A 1 91 ? -5.453 -6.113 9.741 1.00 89.12 91 PRO A C 1
ATOM 773 O O . PRO A 1 91 ? -4.876 -6.426 8.703 1.00 89.12 91 PRO A O 1
ATOM 776 N N . ARG A 1 92 ? -6.552 -6.758 10.158 1.00 88.50 92 ARG A N 1
ATOM 777 C CA . ARG A 1 92 ? -7.176 -7.849 9.396 1.00 88.50 92 ARG A CA 1
ATOM 778 C C . ARG A 1 92 ? -8.192 -7.358 8.366 1.00 88.50 92 ARG A C 1
ATOM 780 O O . ARG A 1 92 ? -8.619 -8.174 7.558 1.00 88.50 92 ARG A O 1
ATOM 787 N N . ASP A 1 93 ? -8.583 -6.081 8.380 1.00 90.62 93 ASP A N 1
ATOM 788 C CA . ASP A 1 93 ? -9.524 -5.568 7.382 1.00 90.62 93 ASP A CA 1
ATOM 789 C C . ASP A 1 93 ? -8.884 -5.495 5.996 1.00 90.62 93 ASP A C 1
ATOM 791 O O . ASP A 1 93 ? -7.979 -4.689 5.753 1.00 90.62 93 ASP A O 1
ATOM 795 N N . TYR A 1 94 ? -9.403 -6.281 5.054 1.00 90.75 94 TYR A N 1
ATOM 796 C CA . TYR A 1 94 ? -8.919 -6.249 3.672 1.00 90.75 94 TYR A CA 1
ATOM 797 C C . TYR A 1 94 ? -9.254 -4.927 2.963 1.00 90.75 94 TYR A C 1
ATOM 799 O O . TYR A 1 94 ? -8.581 -4.566 1.995 1.00 90.75 94 TYR A O 1
ATOM 807 N N . LYS A 1 95 ? -10.286 -4.198 3.421 1.00 87.81 95 LYS A N 1
ATOM 808 C CA . LYS A 1 95 ? -10.670 -2.909 2.828 1.00 87.81 95 LYS A CA 1
ATOM 809 C C . LYS A 1 95 ? -9.681 -1.812 3.216 1.00 87.81 95 LYS A C 1
ATOM 811 O O . LYS A 1 95 ? -9.401 -0.965 2.373 1.00 87.81 95 LYS A O 1
ATOM 816 N N . SER A 1 96 ? -9.130 -1.866 4.437 1.00 81.38 96 SER A N 1
ATOM 817 C CA . SER A 1 96 ? -8.116 -0.933 4.963 1.00 81.38 96 SER A CA 1
ATOM 818 C C . SER A 1 96 ? -8.463 0.534 4.659 1.00 81.38 96 SER A C 1
ATOM 820 O O . SER A 1 96 ? -7.619 1.308 4.213 1.00 81.38 96 SER A O 1
ATOM 822 N N . GLY A 1 97 ? -9.737 0.896 4.838 1.00 77.75 97 GLY A N 1
ATOM 823 C CA . GLY A 1 97 ? -10.285 2.207 4.489 1.00 77.75 97 GLY A CA 1
ATOM 824 C C . GLY A 1 97 ? -10.932 2.907 5.680 1.00 77.75 97 GLY A C 1
ATOM 825 O O . GLY A 1 97 ? -11.303 2.276 6.665 1.00 77.75 97 GLY A O 1
ATOM 826 N N . GLU A 1 98 ? -11.106 4.221 5.568 1.00 73.19 98 GLU A N 1
ATOM 827 C CA . GLU A 1 98 ? -11.802 5.043 6.562 1.00 73.19 98 GLU A CA 1
ATOM 828 C C . GLU A 1 98 ? -13.294 5.212 6.214 1.00 73.19 98 GLU A C 1
ATOM 830 O O . GLU A 1 98 ? -13.730 4.953 5.090 1.00 73.19 98 GLU A O 1
ATOM 835 N N . TYR A 1 99 ? -14.095 5.664 7.182 1.00 64.44 99 TYR A N 1
ATOM 836 C CA . TYR A 1 99 ? -15.489 6.053 6.976 1.00 64.44 99 TYR A CA 1
ATOM 837 C C . TYR A 1 99 ? -15.630 7.113 5.864 1.00 64.44 99 TYR A C 1
ATOM 839 O O . TYR A 1 99 ? -14.926 8.118 5.856 1.00 64.44 99 TYR A O 1
ATOM 847 N N . GLY A 1 100 ? -16.564 6.899 4.930 1.00 64.25 100 GLY A N 1
ATOM 848 C CA . GLY A 1 100 ? -16.824 7.781 3.782 1.00 64.25 100 GLY A CA 1
ATOM 849 C C . GLY A 1 100 ? -16.376 7.183 2.445 1.00 64.25 100 GLY A C 1
ATOM 850 O O . GLY A 1 100 ? -17.210 6.974 1.570 1.00 64.25 100 GLY A O 1
ATOM 851 N N . THR A 1 101 ? -15.093 6.841 2.307 1.00 67.00 101 THR A N 1
ATOM 852 C CA . THR A 1 101 ? -14.525 6.144 1.128 1.00 67.00 101 THR A CA 1
ATOM 853 C C . THR A 1 101 ? -14.321 4.643 1.366 1.00 67.00 101 THR A C 1
ATOM 855 O O . THR A 1 101 ? -13.595 3.962 0.637 1.00 67.00 101 THR A O 1
ATOM 858 N N . TYR A 1 102 ? -14.965 4.101 2.403 1.00 73.88 102 TYR A N 1
ATOM 859 C CA . TYR A 1 102 ? -14.828 2.706 2.796 1.00 73.88 102 TYR A CA 1
ATOM 860 C C . TYR A 1 102 ? -15.190 1.765 1.641 1.00 73.88 102 TYR A C 1
ATOM 862 O O . TYR A 1 102 ? -16.322 1.749 1.160 1.00 73.88 102 TYR A O 1
ATOM 870 N N . GLY A 1 103 ? -14.217 0.977 1.187 1.00 76.19 103 GLY A N 1
ATOM 871 C CA . GLY A 1 103 ? -14.402 0.023 0.095 1.00 76.19 103 GLY A CA 1
ATOM 872 C C . GLY A 1 103 ? -14.276 0.587 -1.326 1.00 76.19 103 GLY A C 1
ATOM 873 O O . GLY A 1 103 ? -14.419 -0.181 -2.276 1.00 76.19 103 GLY A O 1
ATOM 874 N N . SER A 1 104 ? -13.971 1.879 -1.501 1.00 80.00 104 SER A N 1
ATOM 875 C CA . SER A 1 104 ? -13.752 2.495 -2.824 1.00 80.00 104 SER A CA 1
ATOM 876 C C . SER A 1 104 ? -12.2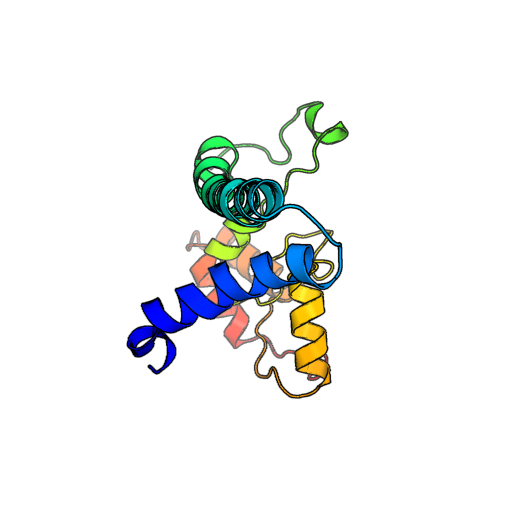74 2.575 -3.238 1.00 80.00 104 SER A C 1
ATOM 878 O O . SER A 1 104 ? -11.941 3.238 -4.219 1.00 80.00 104 SER A O 1
ATOM 880 N N . GLY A 1 105 ? -11.368 1.951 -2.479 1.00 82.69 105 GLY A N 1
ATOM 881 C CA . GLY A 1 105 ? -9.933 1.947 -2.762 1.00 82.69 105 GLY A CA 1
ATOM 882 C C . GLY A 1 105 ? -9.561 1.057 -3.951 1.00 82.69 105 GLY A C 1
ATOM 883 O O . GLY A 1 105 ? -10.183 0.025 -4.192 1.00 82.69 105 GLY A O 1
ATOM 884 N N . CYS A 1 106 ? -8.495 1.422 -4.670 1.00 85.88 106 CYS A N 1
ATOM 885 C CA . CYS A 1 106 ? -7.971 0.622 -5.784 1.00 85.88 106 CYS A CA 1
ATOM 886 C C . CYS A 1 106 ? -7.497 -0.771 -5.321 1.00 85.88 106 CYS A C 1
ATOM 888 O O . CYS A 1 106 ? -7.790 -1.777 -5.965 1.00 85.88 106 CYS A O 1
ATOM 890 N N . SER A 1 107 ? -6.835 -0.846 -4.160 1.00 88.44 107 SER A N 1
ATOM 891 C CA . SER A 1 107 ? -6.427 -2.113 -3.537 1.00 88.44 107 SER A CA 1
ATOM 892 C C . SER A 1 107 ? -7.629 -2.978 -3.162 1.00 88.44 107 SER A C 1
ATOM 894 O O . SER A 1 107 ? -7.638 -4.174 -3.448 1.00 88.44 107 SER A O 1
ATOM 896 N N . THR A 1 108 ? -8.670 -2.378 -2.580 1.00 90.50 108 THR A N 1
ATOM 897 C CA . THR A 1 108 ? -9.905 -3.090 -2.251 1.00 90.50 108 THR A CA 1
ATOM 898 C C . THR A 1 108 ? -10.568 -3.634 -3.510 1.00 90.50 108 THR A C 1
ATOM 900 O O . THR A 1 108 ? -10.893 -4.814 -3.554 1.00 90.50 108 THR A O 1
ATOM 903 N N . ALA A 1 109 ? -10.720 -2.812 -4.552 1.00 91.44 109 ALA A N 1
ATOM 904 C CA . ALA A 1 109 ? -11.297 -3.237 -5.825 1.00 91.44 109 ALA A CA 1
ATOM 905 C C . ALA A 1 109 ? -10.516 -4.407 -6.442 1.00 91.44 109 ALA A C 1
ATOM 907 O O . ALA A 1 109 ? -11.124 -5.379 -6.884 1.00 91.44 109 ALA A O 1
ATOM 908 N N . PHE A 1 110 ? -9.181 -4.358 -6.402 1.00 93.31 110 PHE A N 1
ATOM 909 C CA . PHE A 1 110 ? -8.335 -5.467 -6.836 1.00 93.31 110 PHE A CA 1
ATOM 910 C C . PHE A 1 110 ? -8.651 -6.751 -6.056 1.00 93.31 110 PHE A C 1
ATOM 912 O O . PHE A 1 110 ? -8.938 -7.773 -6.669 1.00 93.31 110 PHE A O 1
ATOM 919 N N . ILE A 1 111 ? -8.695 -6.704 -4.720 1.00 93.75 111 ILE A N 1
ATOM 920 C CA . ILE A 1 111 ? -9.011 -7.883 -3.893 1.00 93.75 111 ILE A CA 1
ATOM 921 C C . ILE A 1 111 ? -10.415 -8.425 -4.198 1.00 93.75 111 ILE A C 1
ATOM 923 O O . ILE A 1 111 ? -10.583 -9.636 -4.324 1.00 93.75 111 ILE A O 1
ATOM 927 N N . ARG A 1 112 ? -11.408 -7.548 -4.380 1.00 91.81 112 ARG A N 1
ATOM 928 C CA . ARG A 1 112 ? -12.788 -7.933 -4.724 1.00 91.81 112 ARG A CA 1
ATOM 929 C C . ARG A 1 112 ? -12.880 -8.677 -6.048 1.00 91.81 112 ARG A C 1
ATOM 931 O O . ARG A 1 112 ? -13.644 -9.628 -6.149 1.00 91.81 112 ARG A O 1
ATOM 938 N N . VAL A 1 113 ? -12.088 -8.283 -7.047 1.00 93.25 113 VAL A N 1
ATOM 939 C CA . VAL A 1 113 ? -12.018 -9.007 -8.325 1.00 93.25 113 VAL A CA 1
ATOM 940 C C . VAL A 1 113 ? -11.515 -10.431 -8.101 1.00 93.25 113 VAL A C 1
ATOM 942 O O . VAL A 1 113 ? -12.130 -11.372 -8.588 1.00 93.25 113 VAL A O 1
ATOM 945 N N . PHE A 1 114 ? -10.450 -10.620 -7.319 1.00 94.38 114 PHE A N 1
ATOM 946 C CA . PHE A 1 114 ? -9.948 -11.966 -7.015 1.00 94.38 114 PHE A CA 1
ATOM 947 C C . PHE A 1 114 ? -10.906 -12.773 -6.133 1.00 94.38 114 PHE A C 1
ATOM 949 O O . PHE A 1 114 ? -10.989 -13.988 -6.288 1.00 94.38 114 PHE A O 1
ATOM 956 N N . ALA A 1 115 ? -11.667 -12.117 -5.258 1.00 93.50 115 ALA A N 1
ATOM 957 C CA . ALA A 1 115 ? -12.724 -12.766 -4.489 1.00 93.50 115 ALA A CA 1
ATOM 958 C C . ALA A 1 115 ? -13.865 -13.247 -5.394 1.00 93.50 115 ALA A C 1
ATOM 960 O O . ALA A 1 115 ? -14.270 -14.402 -5.310 1.00 93.50 115 ALA A O 1
ATOM 961 N N . ALA A 1 116 ? -14.298 -12.408 -6.339 1.00 91.44 116 ALA A N 1
ATOM 962 C CA . ALA A 1 116 ? -15.303 -12.766 -7.337 1.00 91.44 116 ALA A CA 1
ATOM 963 C C . ALA A 1 116 ? -14.840 -13.901 -8.270 1.00 91.44 116 ALA A C 1
ATOM 965 O O . ALA A 1 116 ? -15.660 -14.681 -8.747 1.00 91.44 116 ALA A O 1
ATOM 966 N N . LEU A 1 117 ? -13.530 -14.014 -8.514 1.00 94.00 117 LEU A N 1
ATOM 967 C CA . LEU A 1 117 ? -12.926 -15.124 -9.258 1.00 94.00 117 LEU A CA 1
ATOM 968 C C . LEU A 1 117 ? -12.747 -16.403 -8.416 1.00 94.00 117 LEU A C 1
ATOM 970 O O . LEU A 1 117 ? -12.398 -17.439 -8.973 1.00 94.00 117 LEU A O 1
ATOM 974 N N . GLY A 1 118 ? -12.977 -16.352 -7.100 1.00 92.88 118 GLY A N 1
ATOM 975 C CA . GLY A 1 118 ? -12.784 -17.480 -6.180 1.00 92.88 118 GLY A CA 1
ATOM 976 C C . GLY A 1 118 ? -11.337 -17.703 -5.721 1.00 92.88 118 GLY A C 1
ATOM 977 O O . GLY A 1 118 ? -11.061 -18.672 -5.018 1.00 92.88 118 GLY A O 1
ATOM 978 N N . GLU A 1 119 ? -10.416 -16.807 -6.078 1.00 94.62 119 GLU A N 1
ATOM 979 C CA . GLU A 1 119 ? -8.985 -16.893 -5.744 1.00 94.62 119 GLU A CA 1
ATOM 980 C C . GLU A 1 119 ? -8.661 -16.288 -4.368 1.00 94.62 119 GLU A C 1
ATOM 982 O O . GLU A 1 119 ? -7.672 -16.653 -3.730 1.00 94.62 119 GLU A O 1
ATOM 987 N N . ALA A 1 120 ? -9.497 -15.364 -3.883 1.00 93.12 120 ALA A N 1
ATOM 988 C CA . ALA A 1 120 ? -9.404 -14.806 -2.537 1.00 93.12 120 ALA A CA 1
ATOM 989 C C . ALA A 1 120 ? -10.605 -15.255 -1.694 1.00 93.12 120 ALA A C 1
ATOM 991 O O . ALA A 1 120 ? -11.753 -15.011 -2.051 1.00 93.12 120 ALA A O 1
ATOM 992 N N . THR A 1 121 ? -10.340 -15.897 -0.556 1.00 90.19 121 THR A N 1
ATOM 993 C CA . THR A 1 121 ? -11.365 -16.408 0.369 1.00 90.19 121 THR A CA 1
ATOM 994 C C . THR A 1 121 ? -11.089 -15.940 1.796 1.00 90.19 121 THR A C 1
ATOM 996 O O . THR A 1 121 ? -9.994 -15.460 2.094 1.00 90.19 121 THR A O 1
ATOM 999 N N . ASN A 1 122 ? -12.076 -16.086 2.688 1.00 89.62 122 ASN A N 1
ATOM 1000 C CA . ASN A 1 122 ? -11.977 -15.699 4.103 1.00 89.62 122 ASN A CA 1
ATOM 1001 C C . ASN A 1 122 ? -11.581 -14.227 4.307 1.00 89.62 122 ASN A C 1
ATOM 1003 O O . ASN A 1 122 ? -10.802 -13.891 5.205 1.00 89.62 122 ASN A O 1
ATOM 1007 N N . LEU A 1 123 ? -12.108 -13.346 3.453 1.00 90.62 123 LEU A N 1
ATOM 1008 C CA . LEU A 1 123 ? -11.925 -11.911 3.608 1.00 90.62 123 LEU A CA 1
ATOM 1009 C C . LEU A 1 123 ? -12.539 -11.463 4.937 1.00 90.62 123 LEU A C 1
ATOM 1011 O O . LEU A 1 123 ? -13.666 -11.810 5.278 1.00 90.62 123 LEU A O 1
ATOM 1015 N N . CYS A 1 124 ? -11.751 -10.727 5.714 1.00 89.25 124 CYS A N 1
ATOM 1016 C CA . CYS A 1 124 ? -12.167 -10.186 6.998 1.00 89.25 124 CYS A CA 1
ATOM 1017 C C . CYS A 1 124 ? -12.447 -8.697 6.825 1.00 89.25 124 CYS A C 1
ATOM 1019 O O . CYS A 1 124 ? -11.604 -7.969 6.304 1.00 89.25 124 CYS A O 1
ATOM 1021 N N . THR A 1 125 ? -13.611 -8.239 7.273 1.00 90.12 125 THR A N 1
ATOM 1022 C CA . THR A 1 125 ? -13.978 -6.822 7.268 1.00 90.12 125 THR A CA 1
ATOM 1023 C C . THR A 1 125 ? -14.810 -6.485 8.496 1.00 90.12 125 THR A C 1
ATOM 1025 O O . THR A 1 125 ? -15.308 -7.385 9.177 1.00 90.12 125 THR A O 1
ATOM 1028 N N . LEU A 1 126 ? -14.953 -5.200 8.809 1.00 87.62 126 LEU A N 1
ATOM 1029 C CA . LEU A 1 126 ? -15.664 -4.747 10.000 1.00 87.62 126 LEU A CA 1
ATOM 1030 C C . LEU A 1 126 ? -16.945 -4.010 9.611 1.00 87.62 126 LEU A C 1
ATOM 1032 O O . LEU A 1 126 ? -16.899 -2.968 8.957 1.00 87.62 126 LEU A O 1
ATOM 1036 N N . GLU A 1 127 ? -18.098 -4.513 10.051 1.00 87.94 127 GLU A N 1
ATOM 1037 C CA . GLU A 1 127 ? -19.357 -3.807 9.831 1.00 87.94 127 GLU A CA 1
ATOM 1038 C C . GLU A 1 127 ? -19.469 -2.566 10.717 1.00 87.94 127 GLU A C 1
ATOM 1040 O O . GLU A 1 127 ? -19.079 -2.556 11.889 1.00 87.94 127 GLU A O 1
ATOM 1045 N N . THR A 1 128 ? -20.128 -1.529 10.198 1.00 87.12 128 THR A N 1
ATOM 1046 C CA . THR A 1 128 ? -20.372 -0.285 10.937 1.00 87.12 128 THR A CA 1
ATOM 1047 C C . THR A 1 128 ? -21.106 -0.530 12.259 1.00 87.12 128 THR A C 1
ATOM 1049 O O . THR A 1 128 ? -20.773 0.083 13.272 1.00 87.12 128 THR A O 1
ATOM 1052 N N . LYS A 1 129 ? -22.075 -1.457 12.286 1.00 88.44 129 LYS A N 1
ATOM 1053 C CA . LYS A 1 129 ? -22.829 -1.802 13.503 1.00 88.44 129 LYS A CA 1
ATOM 1054 C C . LYS A 1 129 ? -21.933 -2.453 14.558 1.00 88.44 129 LYS A C 1
ATOM 1056 O O . LYS A 1 129 ? -22.040 -2.126 15.740 1.00 88.44 129 LYS A O 1
ATOM 1061 N N . THR A 1 130 ? -21.052 -3.359 14.142 1.00 90.31 130 THR A N 1
ATOM 1062 C CA . THR A 1 130 ? -20.089 -4.033 15.022 1.00 90.31 130 THR A CA 1
ATOM 1063 C C . THR A 1 130 ? -19.085 -3.037 15.587 1.00 90.31 130 THR A C 1
ATOM 1065 O O . THR A 1 130 ? -18.874 -3.002 16.799 1.00 90.31 130 THR A O 1
ATOM 1068 N N . LEU A 1 131 ? -18.552 -2.147 14.744 1.00 89.38 131 LEU A N 1
ATOM 1069 C CA . LEU A 1 131 ? -17.654 -1.075 15.171 1.00 89.38 131 LEU A CA 1
ATOM 1070 C C . LEU A 1 131 ? -18.319 -0.147 16.198 1.00 89.38 131 LEU A C 1
ATOM 1072 O O . LEU A 1 131 ? -17.734 0.135 17.240 1.00 89.38 131 LEU A O 1
ATOM 1076 N N . GLN A 1 132 ? -19.558 0.292 15.956 1.00 90.12 132 GLN A N 1
ATOM 1077 C CA . GLN A 1 132 ? -20.295 1.146 16.898 1.00 90.12 132 GLN A CA 1
ATOM 1078 C C . GLN A 1 132 ? -20.484 0.474 18.264 1.00 90.12 132 GLN A C 1
ATOM 1080 O O . GLN A 1 132 ? -20.302 1.117 19.299 1.00 90.12 132 GLN A O 1
ATOM 1085 N N . LYS A 1 133 ? -20.804 -0.827 18.285 1.00 91.19 133 LYS A N 1
ATOM 1086 C CA . LYS A 1 133 ? -20.899 -1.605 19.530 1.00 91.19 133 LYS A CA 1
ATOM 1087 C C . LYS A 1 133 ? -19.548 -1.686 20.237 1.00 91.19 133 LYS A C 1
ATOM 1089 O O . LYS A 1 133 ? -19.487 -1.419 21.436 1.00 91.19 133 LYS A O 1
ATOM 1094 N N . ALA A 1 134 ? -18.477 -1.997 19.507 1.00 91.44 134 ALA A N 1
ATOM 1095 C CA . ALA A 1 134 ? -17.124 -2.073 20.051 1.00 91.44 134 ALA A CA 1
ATOM 1096 C C . ALA A 1 134 ? -16.687 -0.738 20.676 1.00 91.44 134 ALA A C 1
ATOM 1098 O O . ALA A 1 134 ? -16.201 -0.716 21.805 1.00 91.44 134 ALA A O 1
ATOM 1099 N N . LEU A 1 135 ? -16.936 0.383 19.992 1.00 90.75 135 LEU A N 1
ATOM 1100 C CA . LEU A 1 135 ? -16.634 1.725 20.496 1.00 90.75 135 LEU A CA 1
ATOM 1101 C C . LEU A 1 135 ? -17.476 2.085 21.726 1.00 90.75 135 LEU A C 1
ATOM 1103 O O . LEU A 1 135 ? -16.949 2.648 22.685 1.00 90.75 135 LEU A O 1
ATOM 1107 N N . ALA A 1 136 ? -18.760 1.718 21.752 1.00 92.88 136 ALA A N 1
ATOM 1108 C CA . ALA A 1 136 ? -19.611 1.926 22.923 1.00 92.88 136 ALA A CA 1
ATOM 1109 C C . ALA A 1 136 ? -19.126 1.121 24.143 1.00 92.88 136 ALA A C 1
ATOM 1111 O O . ALA A 1 136 ? -19.172 1.617 25.272 1.00 92.88 136 ALA A O 1
ATOM 1112 N N . VAL A 1 137 ? -18.640 -0.107 23.933 1.00 92.81 137 VAL A N 1
ATOM 1113 C CA . VAL A 1 137 ? -18.034 -0.933 24.990 1.00 92.81 137 VAL A CA 1
ATOM 1114 C C . VAL A 1 137 ? -16.709 -0.332 25.451 1.00 92.81 137 VAL A C 1
ATOM 1116 O O . VAL A 1 137 ? -16.502 -0.202 26.660 1.00 92.81 137 VAL A O 1
ATOM 1119 N N . ALA A 1 138 ? -15.849 0.096 24.526 1.00 92.88 138 ALA A N 1
ATOM 1120 C CA . ALA A 1 138 ? -14.584 0.752 24.846 1.00 92.88 138 ALA A CA 1
ATOM 1121 C C . ALA A 1 138 ? -14.811 2.027 25.675 1.00 92.88 138 ALA A C 1
ATOM 1123 O O . ALA A 1 138 ? -14.176 2.208 26.711 1.00 92.88 138 ALA A O 1
ATOM 1124 N N . ALA A 1 139 ? -15.794 2.855 25.306 1.00 91.50 139 ALA A N 1
ATOM 1125 C CA . ALA A 1 139 ? -16.138 4.075 26.037 1.00 91.50 139 ALA A CA 1
ATOM 1126 C C . ALA A 1 139 ? -16.637 3.801 27.470 1.00 91.50 139 ALA A C 1
ATOM 1128 O O . ALA A 1 139 ? -16.286 4.530 28.397 1.00 91.50 139 ALA A O 1
ATOM 1129 N N . LYS A 1 140 ? -17.431 2.740 27.676 1.00 93.94 140 LYS A N 1
ATOM 1130 C CA . LYS A 1 140 ? -17.948 2.359 29.005 1.00 93.94 140 LYS A CA 1
ATOM 1131 C C . LYS A 1 140 ? -16.886 1.716 29.895 1.00 93.94 140 LYS A C 1
ATOM 1133 O O . LYS A 1 140 ? -16.840 1.986 31.089 1.00 93.94 140 LYS A O 1
ATOM 1138 N N . THR A 1 141 ? -16.073 0.831 29.323 1.00 92.88 141 THR A N 1
ATOM 1139 C CA . THR A 1 141 ? -15.130 -0.017 30.073 1.00 92.88 141 THR A CA 1
ATOM 1140 C C . THR A 1 141 ? -13.725 0.568 30.162 1.00 92.88 141 THR A C 1
ATOM 1142 O O . THR A 1 141 ? -12.929 0.094 30.967 1.00 92.88 141 THR A O 1
ATOM 1145 N N . LYS A 1 142 ? -13.411 1.581 29.342 1.00 89.50 142 LYS A N 1
ATOM 1146 C CA . LYS A 1 142 ? -12.064 2.144 29.144 1.00 89.50 142 LYS A CA 1
ATOM 1147 C C . LYS A 1 142 ? -11.014 1.107 28.717 1.00 89.50 142 LYS A C 1
ATOM 1149 O O . LYS A 1 142 ? -9.818 1.336 28.880 1.00 89.50 142 LYS A O 1
ATOM 1154 N N . LYS A 1 143 ? -11.448 -0.036 28.172 1.00 90.88 143 LYS A N 1
ATOM 1155 C CA . LYS A 1 143 ? -10.559 -1.018 27.542 1.00 90.88 143 LYS A CA 1
ATOM 1156 C C . LYS A 1 143 ? -9.966 -0.451 26.237 1.00 90.88 143 LYS A C 1
ATOM 1158 O O . LYS A 1 143 ? -10.610 0.381 25.594 1.00 90.88 143 LYS A O 1
ATOM 1163 N N . PRO A 1 144 ? -8.788 -0.934 25.797 1.00 89.88 144 PRO A N 1
ATOM 1164 C CA . PRO A 1 144 ? -8.223 -0.572 24.499 1.00 89.88 144 PRO A CA 1
ATOM 1165 C C . PRO A 1 144 ? -9.189 -0.884 23.350 1.00 89.88 144 PRO A C 1
ATOM 1167 O O . PRO A 1 144 ? -9.688 -2.008 23.254 1.00 89.88 144 PRO A O 1
ATOM 1170 N N . VAL A 1 145 ? -9.401 0.074 22.444 1.00 88.06 145 VAL A N 1
ATOM 1171 C CA . VAL A 1 145 ? -10.341 -0.052 21.311 1.00 88.06 145 VAL A CA 1
ATOM 1172 C C . VAL A 1 145 ? -10.067 -1.301 20.467 1.00 88.06 145 VAL A C 1
ATOM 1174 O O . VAL A 1 145 ? -11.002 -2.028 20.143 1.00 88.06 145 VAL A O 1
ATOM 1177 N N . ALA A 1 146 ? -8.796 -1.606 20.190 1.00 88.38 146 ALA A N 1
ATOM 1178 C CA . ALA A 1 146 ? -8.400 -2.797 19.437 1.00 88.38 146 ALA A CA 1
ATOM 1179 C C . ALA A 1 146 ? -8.909 -4.106 20.075 1.00 88.38 146 ALA A C 1
ATOM 1181 O O . ALA A 1 146 ? -9.358 -5.006 19.369 1.00 88.38 146 ALA A O 1
ATOM 1182 N N . SER A 1 147 ? -8.906 -4.196 21.412 1.00 89.94 147 SER A N 1
ATOM 1183 C CA . SER A 1 147 ? -9.413 -5.377 22.125 1.00 89.94 147 SER A CA 1
ATOM 1184 C C . SER A 1 147 ? -10.934 -5.499 22.026 1.00 89.94 147 SER A C 1
ATOM 1186 O O . SER A 1 147 ? -11.448 -6.579 21.755 1.00 89.94 147 SER A O 1
ATOM 1188 N N . CYS A 1 148 ? -11.659 -4.385 22.154 1.00 91.12 148 CYS A N 1
ATOM 1189 C CA . CYS A 1 148 ? -13.112 -4.367 22.006 1.00 91.12 148 CYS A CA 1
ATOM 1190 C C . CYS A 1 148 ? -13.555 -4.695 20.577 1.00 91.12 148 CYS A C 1
ATOM 1192 O O . CYS A 1 148 ? -14.586 -5.336 20.396 1.00 91.12 148 CYS A O 1
ATOM 1194 N N . ILE A 1 149 ? -12.790 -4.269 19.566 1.00 90.06 149 ILE A N 1
ATOM 1195 C CA . ILE A 1 149 ? -13.043 -4.633 18.167 1.00 90.06 149 ILE A CA 1
ATOM 1196 C C . ILE A 1 149 ? -12.822 -6.133 17.971 1.00 90.06 149 ILE A C 1
ATOM 1198 O O . ILE A 1 149 ? -13.687 -6.787 17.398 1.00 90.06 149 ILE A O 1
ATOM 1202 N N . ALA A 1 150 ? -11.723 -6.688 18.492 1.00 88.44 150 ALA A N 1
ATOM 1203 C CA . ALA A 1 150 ? -11.456 -8.122 18.416 1.00 88.44 150 ALA A CA 1
ATOM 1204 C C . ALA A 1 150 ? -12.585 -8.957 19.052 1.00 88.44 150 ALA A C 1
ATOM 1206 O O . ALA A 1 150 ? -13.092 -9.865 18.405 1.00 88.44 150 ALA A O 1
ATOM 1207 N N . GLU A 1 151 ? -13.036 -8.593 20.260 1.00 89.44 151 GLU A N 1
ATOM 1208 C CA . GLU A 1 151 ? -14.164 -9.254 20.943 1.00 89.44 151 GLU A CA 1
ATOM 1209 C C . GLU A 1 151 ? -15.483 -9.125 20.150 1.00 89.44 151 GLU A C 1
ATOM 1211 O O . GLU A 1 151 ? -16.293 -10.049 20.119 1.00 89.44 151 GLU A O 1
ATOM 1216 N N . ALA A 1 152 ? -15.726 -7.981 19.503 1.00 88.62 152 ALA A N 1
ATOM 1217 C CA . ALA A 1 152 ? -16.961 -7.745 18.755 1.00 88.62 152 ALA A CA 1
ATOM 1218 C C . ALA A 1 152 ? -17.022 -8.513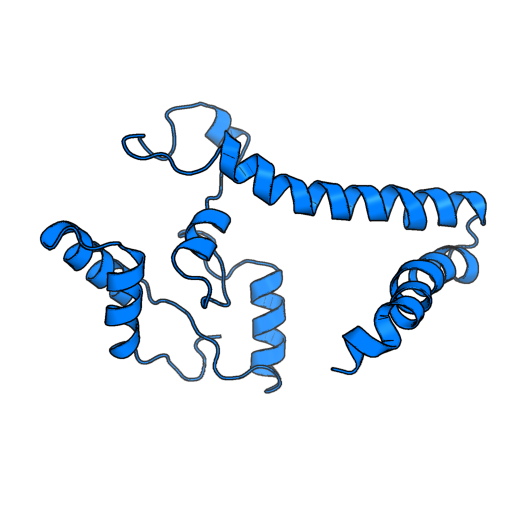 17.423 1.00 88.62 152 ALA A C 1
ATOM 1220 O O . ALA A 1 152 ? -18.118 -8.846 16.969 1.00 88.62 152 ALA A O 1
ATOM 1221 N N . ILE A 1 153 ? -15.870 -8.799 16.808 1.00 86.69 153 ILE A N 1
ATOM 1222 C CA . ILE A 1 153 ? -15.779 -9.535 15.538 1.00 86.69 153 ILE A CA 1
ATOM 1223 C C . ILE A 1 153 ? -16.186 -10.997 15.706 1.00 86.69 153 ILE A C 1
ATOM 1225 O O . ILE A 1 153 ? -16.821 -11.536 14.805 1.00 86.69 153 ILE A O 1
ATOM 1229 N N . ASP A 1 154 ? -15.906 -11.620 16.852 1.00 83.62 154 ASP A N 1
ATOM 1230 C CA . ASP A 1 154 ? -16.299 -13.014 17.110 1.00 83.62 154 ASP A CA 1
ATOM 1231 C C . ASP A 1 154 ? -17.827 -13.213 17.045 1.00 83.62 154 ASP A C 1
ATOM 1233 O O . ASP A 1 154 ? -18.312 -14.308 16.767 1.00 83.62 154 ASP A O 1
ATOM 1237 N N . GLY A 1 155 ? -18.600 -12.146 17.278 1.00 81.12 155 GLY A N 1
ATOM 1238 C CA . GLY A 1 155 ? -20.058 -12.134 17.135 1.00 81.12 155 GLY A CA 1
ATOM 1239 C C . GLY A 1 155 ? -20.566 -11.650 15.774 1.00 81.12 155 GLY A C 1
ATOM 1240 O O . GLY A 1 155 ? -21.782 -11.579 15.581 1.00 81.12 155 GLY A O 1
ATOM 1241 N N . GLN A 1 156 ? -19.680 -11.271 14.851 1.00 86.31 156 GLN A N 1
ATOM 1242 C CA . GLN A 1 156 ? -20.042 -10.789 13.521 1.00 86.31 156 GLN A CA 1
ATOM 1243 C C . GLN A 1 156 ? -20.108 -11.959 12.539 1.00 86.31 156 GLN A C 1
ATOM 1245 O O . GLN A 1 156 ? -19.154 -12.714 12.375 1.00 86.31 156 GLN A O 1
ATOM 1250 N N . THR A 1 157 ? -21.229 -12.065 11.834 1.00 85.94 157 THR A N 1
ATOM 1251 C CA . THR A 1 157 ? -21.375 -12.945 10.671 1.00 85.94 157 THR A CA 1
ATOM 1252 C C . THR A 1 157 ? -21.427 -12.063 9.433 1.00 85.94 157 THR A C 1
ATOM 1254 O O . THR A 1 157 ? -22.177 -11.092 9.405 1.00 85.94 157 THR A O 1
ATOM 1257 N N . LEU A 1 158 ? -20.556 -12.342 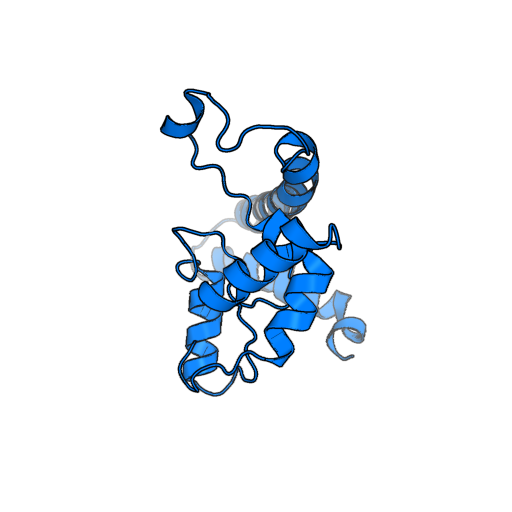8.466 1.00 87.44 158 LEU A N 1
ATOM 1258 C CA . LEU A 1 158 ? -20.502 -11.626 7.194 1.00 87.44 158 LEU A CA 1
ATOM 1259 C C . LEU A 1 158 ? -21.336 -12.377 6.158 1.00 87.44 158 LEU A C 1
ATOM 1261 O O . LEU A 1 158 ? -21.380 -13.605 6.187 1.00 87.44 158 LEU A O 1
ATOM 1265 N N . GLU A 1 159 ? -21.972 -11.639 5.252 1.00 86.62 159 GLU A N 1
ATOM 1266 C CA . GLU A 1 159 ? -22.618 -12.227 4.076 1.00 86.62 159 GLU A CA 1
ATOM 1267 C C . GLU A 1 159 ? -21.563 -12.861 3.153 1.00 86.62 159 GLU A C 1
ATOM 1269 O O . GLU A 1 159 ? -20.410 -12.416 3.098 1.00 86.62 159 GLU A O 1
ATOM 1274 N N . ASP A 1 160 ? -21.947 -13.909 2.424 1.00 78.88 160 ASP A N 1
ATOM 1275 C CA . ASP A 1 160 ? -21.025 -14.648 1.550 1.00 78.88 160 ASP A CA 1
ATOM 1276 C C . ASP A 1 160 ? -20.472 -13.771 0.407 1.00 78.88 160 ASP A C 1
ATOM 1278 O O . ASP A 1 160 ? -19.369 -14.010 -0.084 1.00 78.88 160 ASP A O 1
ATOM 1282 N N . ASP A 1 161 ? -21.197 -12.718 0.024 1.00 80.88 161 ASP A N 1
ATOM 1283 C CA . ASP A 1 161 ? -20.884 -11.752 -1.034 1.00 80.88 161 ASP A CA 1
ATOM 1284 C C . ASP A 1 161 ? -20.473 -10.368 -0.501 1.00 80.88 161 ASP A C 1
ATOM 1286 O O . ASP A 1 161 ? -20.484 -9.381 -1.236 1.00 80.88 161 ASP A O 1
ATOM 1290 N N . HIS A 1 162 ? -20.032 -10.274 0.761 1.00 82.31 162 HIS A N 1
ATOM 1291 C CA . HIS A 1 162 ? -19.609 -9.008 1.385 1.00 82.31 162 HIS A CA 1
ATOM 1292 C C . HIS A 1 162 ? -18.382 -8.335 0.731 1.00 82.31 162 HIS A C 1
ATOM 1294 O O . HIS A 1 162 ? -17.933 -7.277 1.212 1.00 82.31 162 HIS A O 1
ATOM 1300 N N . PHE A 1 163 ? -17.812 -8.971 -0.302 1.00 78.62 163 PHE A N 1
ATOM 1301 C CA . PHE A 1 163 ? -16.620 -8.516 -0.994 1.00 78.62 163 PHE A CA 1
ATOM 1302 C C . PHE A 1 163 ? -16.885 -7.308 -1.875 1.00 78.62 163 PHE A C 1
ATOM 1304 O O . PHE A 1 163 ? -17.558 -7.357 -2.930 1.00 78.62 163 PHE A O 1
#

Foldseek 3Di:
DVCVVCVVVCCCVVQPVVQLVCCVPPVVDDSVCSCCVSNPVVVVVVVVVVVCLVVVCVPPNDDPPDDPPHPDPCVVVDDDFRLVVVCVLPVQAQQSGDPPCRQVDPSSVVLLVCVVVVNDDPRDHADPVLLVQLVVCCVVVVDRSSVSSVVSSVVDDDDSNND

pLDDT: mean 87.67, std 7.61, range [64.25, 97.31]

Organism: NCBI:txid116150